Protein AF-A0A2E0VFM1-F1 (afdb_monomer_lite)

Radius of gyration: 23.19 Å; chains: 1; bounding box: 58×36×54 Å

Structure (mmCIF, N/CA/C/O backbone):
data_AF-A0A2E0V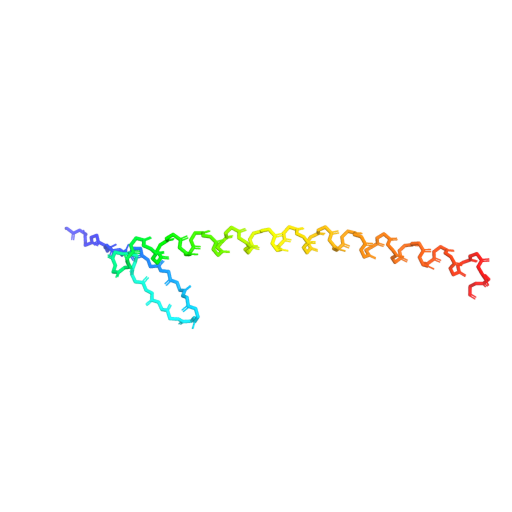FM1-F1
#
_entry.id   AF-A0A2E0VFM1-F1
#
loop_
_atom_site.group_PDB
_atom_site.id
_atom_site.type_symbol
_atom_site.label_atom_id
_atom_site.label_alt_id
_atom_site.label_comp_id
_atom_site.label_asym_id
_atom_site.label_entity_id
_atom_site.label_seq_id
_atom_site.pdbx_PDB_ins_code
_atom_site.Cartn_x
_atom_site.Cartn_y
_atom_site.Cartn_z
_atom_site.occupancy
_atom_site.B_iso_or_equiv
_atom_site.auth_seq_id
_atom_site.auth_comp_id
_atom_site.auth_asym_id
_atom_site.auth_atom_id
_atom_site.pdbx_PDB_model_num
ATOM 1 N N . MET A 1 1 ? -39.189 26.435 11.349 1.00 38.59 1 MET A N 1
ATOM 2 C CA . MET A 1 1 ? -38.206 25.633 12.105 1.00 38.59 1 MET A CA 1
ATOM 3 C C . MET A 1 1 ? -37.776 24.505 11.189 1.00 38.59 1 MET A C 1
ATOM 5 O O . MET A 1 1 ? -38.579 23.620 10.930 1.00 38.59 1 MET A O 1
ATOM 9 N N . ALA A 1 2 ? -36.598 24.624 10.579 1.00 43.00 2 ALA A N 1
ATOM 10 C CA . ALA A 1 2 ? -36.023 23.552 9.776 1.00 43.00 2 ALA A CA 1
ATOM 11 C C . ALA A 1 2 ? -35.393 22.550 10.745 1.00 43.00 2 ALA A C 1
ATOM 13 O O . ALA A 1 2 ? -34.621 22.938 11.616 1.00 43.00 2 ALA A O 1
ATOM 14 N N . THR A 1 3 ? -35.792 21.291 10.646 1.00 44.88 3 THR A N 1
ATOM 15 C CA . THR A 1 3 ? -35.234 20.189 11.425 1.00 44.88 3 THR A CA 1
ATOM 16 C C . THR A 1 3 ? -33.774 19.990 11.021 1.00 44.88 3 THR A C 1
ATOM 18 O O . THR A 1 3 ? -33.503 19.536 9.909 1.00 44.88 3 THR A O 1
ATOM 21 N N . GLU A 1 4 ? -32.841 20.352 11.901 1.00 51.72 4 GLU A N 1
ATOM 22 C CA . GLU A 1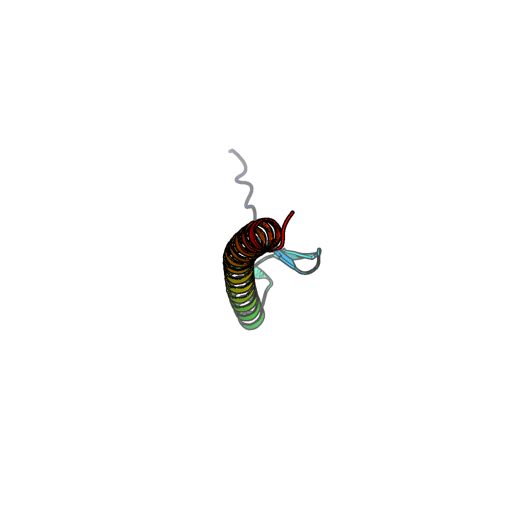 4 ? -31.433 19.970 11.798 1.00 51.72 4 GLU A CA 1
ATOM 23 C C . GLU A 1 4 ? -31.356 18.444 11.886 1.00 51.72 4 GLU A C 1
ATOM 25 O O . GLU A 1 4 ? -31.619 17.841 12.926 1.00 51.72 4 GLU A O 1
ATOM 30 N N . LYS A 1 5 ? -31.069 17.798 10.757 1.00 49.78 5 LYS A N 1
ATOM 31 C CA . LYS A 1 5 ? -30.803 16.366 10.700 1.00 49.78 5 LYS A CA 1
ATOM 32 C C . LYS A 1 5 ? -29.412 16.164 11.299 1.00 49.78 5 LYS A C 1
ATOM 34 O O . LYS A 1 5 ? -28.408 16.370 10.626 1.00 49.78 5 LYS A O 1
ATOM 39 N N . SER A 1 6 ? -29.360 15.840 12.584 1.00 59.19 6 SER A N 1
ATOM 40 C CA . SER A 1 6 ? -28.146 15.405 13.268 1.00 59.19 6 SER A CA 1
ATOM 41 C C . SER A 1 6 ? -27.700 14.070 12.666 1.00 59.19 6 SER A C 1
ATOM 43 O O . SER A 1 6 ? -28.127 13.009 13.119 1.00 59.19 6 SER A O 1
ATOM 45 N N . GLU A 1 7 ? -26.906 14.113 11.596 1.00 72.06 7 GLU A N 1
ATOM 46 C CA . GLU A 1 7 ? -26.184 12.937 11.112 1.00 72.06 7 GLU A CA 1
ATOM 47 C C . GLU A 1 7 ? -25.082 12.634 12.122 1.00 72.06 7 GLU A C 1
ATOM 49 O O . GLU A 1 7 ? -24.037 13.285 12.171 1.00 72.06 7 GLU A O 1
ATOM 54 N N . GLU A 1 8 ? -25.380 11.697 13.017 1.00 83.25 8 GLU A N 1
ATOM 55 C CA . GLU A 1 8 ? -24.412 11.215 13.984 1.00 83.25 8 GLU A CA 1
ATOM 56 C C . GLU A 1 8 ? -23.248 10.550 13.238 1.00 83.25 8 GLU A C 1
ATOM 58 O O . GLU A 1 8 ? -23.486 9.693 12.384 1.00 83.25 8 GLU A O 1
ATOM 63 N N . PRO A 1 9 ? -21.990 10.923 13.536 1.00 88.69 9 PRO A N 1
ATOM 64 C CA . PRO A 1 9 ? -20.836 10.361 12.853 1.00 88.69 9 PRO A CA 1
ATOM 65 C C . PRO A 1 9 ? -20.810 8.834 12.972 1.00 88.69 9 PRO A C 1
ATOM 67 O O . PRO A 1 9 ? -20.838 8.302 14.086 1.00 88.69 9 PRO A O 1
ATOM 70 N N . SER A 1 10 ? -20.705 8.141 11.840 1.00 91.06 10 SER A N 1
ATOM 71 C CA . SER A 1 10 ? -20.611 6.684 11.765 1.00 91.06 10 SER A CA 1
ATOM 72 C C . SER A 1 10 ? -19.344 6.228 11.035 1.00 91.06 10 SER A C 1
ATOM 74 O O . SER A 1 10 ? -18.665 6.996 10.346 1.00 91.06 10 SER A O 1
ATOM 76 N N . VAL A 1 11 ? -18.975 4.967 11.239 1.00 89.62 11 VAL A N 1
ATOM 77 C CA . VAL A 1 11 ? -17.885 4.291 10.539 1.00 89.62 11 VAL A CA 1
ATOM 78 C C . VAL A 1 11 ? -18.337 2.896 10.135 1.00 89.62 11 VAL A C 1
ATOM 80 O O . VAL A 1 11 ? -18.915 2.168 10.938 1.00 89.62 11 VAL A O 1
ATOM 83 N N . THR A 1 12 ? -18.060 2.511 8.892 1.00 90.44 12 THR A N 1
ATOM 84 C CA . THR A 1 12 ? -18.302 1.148 8.418 1.00 90.44 12 THR A CA 1
ATOM 85 C C . THR A 1 12 ? -17.060 0.294 8.644 1.00 90.44 12 THR A C 1
ATOM 87 O O . THR A 1 12 ? -15.975 0.651 8.184 1.00 90.44 12 THR A O 1
ATOM 90 N N . ILE A 1 13 ? -17.214 -0.829 9.344 1.00 85.88 13 ILE A N 1
ATOM 91 C CA . ILE A 1 13 ? -16.156 -1.812 9.610 1.00 85.88 13 ILE A CA 1
ATOM 92 C C . ILE A 1 13 ? -16.713 -3.179 9.217 1.00 85.88 13 ILE A C 1
ATOM 94 O O . ILE A 1 13 ? -17.800 -3.548 9.658 1.00 85.88 13 ILE A O 1
ATOM 98 N N . ASP A 1 14 ? -16.014 -3.899 8.340 1.00 84.31 14 ASP A N 1
ATOM 99 C CA . ASP A 1 14 ? -16.440 -5.206 7.810 1.00 84.31 14 ASP A CA 1
ATOM 100 C C . ASP A 1 14 ? -17.873 -5.220 7.241 1.00 84.31 14 ASP A C 1
ATOM 102 O O . ASP A 1 14 ? -18.614 -6.193 7.365 1.00 84.31 14 ASP A O 1
ATOM 106 N N . GLY A 1 15 ? -18.286 -4.108 6.623 1.00 87.69 15 GLY A N 1
ATOM 107 C CA . GLY A 1 15 ? -19.623 -3.946 6.041 1.00 87.69 15 GLY A CA 1
ATOM 108 C C . GLY A 1 15 ? -20.733 -3.602 7.040 1.00 87.69 15 GLY A C 1
ATOM 109 O O . GLY A 1 15 ? -21.862 -3.376 6.615 1.00 87.69 15 GLY A O 1
ATOM 110 N N . ASN A 1 16 ? -20.426 -3.502 8.335 1.00 89.88 16 ASN A N 1
ATOM 111 C CA . ASN A 1 16 ? -21.370 -3.076 9.366 1.00 89.88 16 ASN A CA 1
ATOM 112 C C . ASN A 1 16 ? -21.143 -1.608 9.729 1.00 89.88 16 ASN A C 1
ATOM 114 O O . ASN A 1 16 ? -20.005 -1.177 9.908 1.00 89.88 16 ASN A O 1
ATOM 118 N N . GLU A 1 17 ? -22.220 -0.838 9.848 1.00 92.44 17 GLU A N 1
ATOM 119 C CA . GLU A 1 17 ? -22.168 0.564 10.261 1.00 92.44 17 GLU A CA 1
ATOM 120 C C . GLU A 1 17 ? -22.213 0.688 11.789 1.00 92.44 17 GLU A C 1
ATOM 122 O O . GLU A 1 17 ? -23.084 0.121 12.448 1.00 92.44 17 GLU A O 1
ATOM 127 N N . TYR A 1 18 ? -21.275 1.450 12.348 1.00 90.56 18 TYR A N 1
ATOM 128 C CA . TYR A 1 18 ? -21.170 1.723 13.778 1.00 90.56 18 TYR A CA 1
ATOM 129 C C . TYR A 1 18 ? -21.198 3.225 14.027 1.00 90.56 18 TYR A C 1
ATOM 131 O O . TYR A 1 18 ? -20.429 3.973 13.423 1.00 90.56 18 TYR A O 1
ATOM 139 N N . LEU A 1 19 ? -22.029 3.678 14.963 1.00 93.31 19 LEU A N 1
ATOM 140 C CA . LEU A 1 19 ? -21.999 5.065 15.419 1.00 93.31 19 LEU A CA 1
ATOM 141 C C . LEU A 1 19 ? -20.741 5.296 16.259 1.00 93.31 19 LEU A C 1
ATOM 143 O O . LEU A 1 19 ? -20.452 4.552 17.195 1.00 93.31 19 LEU A O 1
ATOM 147 N N . ILE A 1 20 ? -19.995 6.360 15.965 1.00 88.75 20 ILE A N 1
ATOM 148 C CA . ILE A 1 20 ? -18.717 6.653 16.631 1.00 88.75 20 ILE A CA 1
ATOM 149 C C . ILE A 1 20 ? -18.908 6.866 18.139 1.00 88.75 20 ILE A C 1
ATOM 151 O O . ILE A 1 20 ? -18.033 6.506 18.929 1.00 88.75 20 ILE A O 1
ATOM 155 N N . LYS A 1 21 ? -20.049 7.425 18.554 1.00 91.06 21 LYS A N 1
ATOM 156 C CA . LYS A 1 21 ? -20.385 7.633 19.972 1.00 91.06 21 LYS A CA 1
ATOM 157 C C . LYS A 1 21 ? -20.551 6.324 20.758 1.00 91.06 21 LYS A C 1
ATOM 159 O O . LYS A 1 21 ? -20.286 6.327 21.956 1.00 91.06 21 LYS A O 1
ATOM 164 N N . ASP A 1 22 ? -20.918 5.233 20.086 1.00 93.06 22 ASP A N 1
ATOM 165 C CA . ASP A 1 22 ? -21.184 3.930 20.710 1.00 93.06 22 ASP A CA 1
ATOM 166 C C . ASP A 1 22 ? -19.910 3.072 20.816 1.00 93.06 22 ASP A C 1
ATOM 168 O O . ASP A 1 22 ? -19.895 2.025 21.465 1.00 93.06 22 ASP A O 1
ATOM 172 N N . LEU A 1 23 ? -18.811 3.518 20.198 1.00 92.12 23 LEU A N 1
ATOM 173 C CA . LEU A 1 23 ? -17.523 2.837 20.241 1.00 92.12 23 LEU A CA 1
ATOM 174 C C . LEU A 1 23 ? -16.732 3.202 21.501 1.00 92.12 23 LEU A C 1
ATOM 176 O O . LEU A 1 23 ? -16.619 4.373 21.876 1.00 92.12 23 LEU A O 1
ATOM 180 N N . SER A 1 24 ? -16.088 2.194 22.096 1.00 95.88 24 SER A N 1
ATOM 181 C CA . SER A 1 24 ? -15.111 2.404 23.168 1.00 95.88 24 SER A CA 1
ATOM 182 C C . SER A 1 24 ? -13.881 3.166 22.664 1.00 95.88 24 SER A C 1
ATOM 184 O O . SER A 1 24 ? -13.542 3.121 21.478 1.00 95.88 24 SER A O 1
ATOM 186 N N . ASP A 1 25 ? -13.160 3.828 23.568 1.00 95.25 25 ASP A N 1
ATOM 187 C CA . ASP A 1 25 ? -11.933 4.553 23.207 1.00 95.25 25 ASP A CA 1
ATOM 188 C C . ASP A 1 25 ? -10.859 3.620 22.634 1.00 95.25 25 ASP A C 1
ATOM 190 O O . ASP A 1 25 ? -10.183 3.964 21.665 1.00 95.25 25 ASP A O 1
ATOM 194 N N . ASN A 1 26 ? -10.777 2.389 23.150 1.00 95.75 26 ASN A N 1
ATOM 195 C CA . ASN A 1 26 ? -9.910 1.356 22.589 1.00 95.75 26 ASN A CA 1
ATOM 196 C C . ASN A 1 26 ? -10.306 1.000 21.150 1.00 95.75 26 ASN A C 1
ATOM 198 O O . ASN A 1 26 ? -9.431 0.890 20.296 1.00 95.75 26 ASN A O 1
ATOM 202 N N . ALA A 1 27 ? -11.603 0.851 20.854 1.00 93.06 27 ALA A N 1
ATOM 203 C CA . ALA A 1 27 ? -12.061 0.571 19.493 1.00 93.06 27 ALA A CA 1
ATOM 204 C C . ALA A 1 27 ? -11.707 1.720 18.535 1.00 93.06 27 ALA A C 1
ATOM 206 O O . ALA A 1 27 ? -11.170 1.479 17.454 1.00 93.06 27 ALA A O 1
ATOM 207 N N . LYS A 1 28 ? -11.914 2.975 18.955 1.00 92.56 28 LYS A N 1
ATOM 208 C CA . LYS A 1 28 ? -11.520 4.163 18.176 1.00 92.56 28 LYS A CA 1
ATOM 209 C C . LYS A 1 28 ? -10.015 4.195 17.897 1.00 92.56 28 LYS A C 1
ATOM 211 O O . LYS A 1 28 ? -9.617 4.478 16.768 1.00 92.56 28 LYS A O 1
ATOM 216 N N . ALA A 1 29 ? -9.187 3.863 18.889 1.00 95.50 29 ALA A N 1
ATOM 217 C CA . ALA A 1 29 ? -7.737 3.788 18.721 1.00 95.50 29 ALA A CA 1
ATOM 218 C C . ALA A 1 29 ? -7.326 2.709 17.705 1.00 95.50 29 ALA A C 1
ATOM 220 O O . ALA A 1 29 ? -6.484 2.966 16.847 1.00 95.50 29 ALA A O 1
ATOM 221 N N . GLN A 1 30 ? -7.956 1.529 17.740 1.00 94.06 30 GLN A N 1
ATOM 222 C CA . GLN A 1 30 ? -7.672 0.477 16.758 1.00 94.06 30 GLN A CA 1
ATOM 223 C C . GLN A 1 30 ? -8.091 0.875 15.339 1.00 94.06 30 GLN A C 1
ATOM 225 O O . GLN A 1 30 ? -7.346 0.624 14.396 1.00 94.06 30 GLN A O 1
ATOM 230 N N . ILE A 1 31 ? -9.224 1.565 15.174 1.00 91.94 31 ILE A N 1
ATOM 231 C CA . ILE A 1 31 ? -9.651 2.095 13.867 1.00 91.94 31 ILE A CA 1
ATOM 232 C C . ILE A 1 31 ? -8.633 3.104 13.329 1.00 91.94 31 ILE A C 1
ATOM 234 O O . ILE A 1 31 ? -8.302 3.071 12.145 1.00 91.94 31 ILE A O 1
ATOM 238 N N . ALA A 1 32 ? -8.121 3.994 14.181 1.00 92.62 32 ALA A N 1
ATOM 239 C CA . ALA A 1 32 ? -7.090 4.947 13.784 1.00 92.62 32 ALA A CA 1
ATOM 240 C C . ALA A 1 32 ? -5.801 4.236 13.337 1.00 92.62 32 ALA A C 1
ATOM 242 O O . ALA A 1 32 ? -5.260 4.567 12.282 1.00 92.62 32 ALA A O 1
ATOM 243 N N . ASN A 1 33 ? -5.358 3.221 14.085 1.00 95.50 33 ASN A N 1
ATOM 244 C CA . ASN A 1 33 ? -4.198 2.405 13.719 1.00 95.50 33 ASN A CA 1
ATOM 245 C C . ASN A 1 33 ? -4.407 1.675 12.386 1.00 95.50 33 ASN A C 1
ATOM 247 O O . ASN A 1 33 ? -3.512 1.674 11.546 1.00 95.50 33 ASN A O 1
ATOM 251 N N . MET A 1 34 ? -5.588 1.091 12.168 1.00 94.31 34 MET A N 1
ATOM 252 C CA . MET A 1 34 ? -5.919 0.401 10.919 1.00 94.31 34 MET A CA 1
ATOM 253 C C . MET A 1 34 ? -5.859 1.361 9.728 1.00 94.31 34 MET A C 1
ATOM 255 O O . MET A 1 34 ? -5.145 1.094 8.770 1.00 94.31 34 MET A O 1
ATOM 259 N N . ARG A 1 35 ? -6.492 2.537 9.837 1.00 93.06 35 ARG A N 1
ATOM 260 C CA . ARG A 1 35 ? -6.444 3.575 8.791 1.00 93.06 35 ARG A CA 1
ATOM 261 C C . ARG A 1 35 ? -5.024 4.034 8.476 1.00 93.06 35 ARG A C 1
ATOM 263 O O . ARG A 1 35 ? -4.714 4.310 7.321 1.00 93.06 35 ARG A O 1
ATOM 270 N N . PHE A 1 36 ? -4.175 4.138 9.498 1.00 96.56 36 PHE A N 1
ATOM 271 C CA . PHE A 1 36 ? -2.767 4.467 9.312 1.00 96.56 36 PHE A CA 1
ATOM 272 C C . PHE A 1 36 ? -2.048 3.379 8.502 1.00 96.56 36 PHE A C 1
ATOM 274 O O . PHE A 1 36 ? -1.413 3.683 7.497 1.00 96.56 36 PHE A O 1
ATOM 281 N N . VAL A 1 37 ? -2.205 2.109 8.884 1.00 97.75 37 VAL A N 1
ATOM 282 C CA . VAL A 1 37 ? -1.585 0.983 8.169 1.00 97.75 37 VAL A CA 1
ATOM 283 C C . VAL A 1 37 ? -2.121 0.859 6.739 1.00 97.75 37 VAL A C 1
ATOM 285 O O . VAL A 1 37 ? -1.339 0.628 5.820 1.00 97.75 37 VAL A O 1
ATOM 288 N N . ASP A 1 38 ? -3.417 1.078 6.518 1.00 96.25 38 ASP A N 1
ATOM 289 C CA . ASP A 1 38 ? -4.016 1.065 5.179 1.00 96.25 38 ASP A CA 1
ATOM 290 C C . ASP A 1 38 ? -3.412 2.150 4.277 1.00 96.25 38 ASP A C 1
ATOM 292 O O . ASP A 1 38 ? -3.128 1.907 3.101 1.00 96.25 38 ASP A O 1
ATOM 296 N N . ALA A 1 39 ? -3.171 3.348 4.818 1.00 97.69 39 ALA A N 1
ATOM 297 C CA . ALA A 1 39 ? -2.510 4.425 4.086 1.00 97.69 39 ALA A CA 1
ATOM 298 C C . ALA A 1 39 ? -1.071 4.047 3.693 1.00 97.69 39 ALA A C 1
ATOM 300 O O . ALA A 1 39 ? -0.684 4.239 2.539 1.00 97.69 39 ALA A O 1
ATOM 301 N N . GLU A 1 40 ? -0.310 3.447 4.611 1.00 98.56 40 GLU A N 1
ATOM 302 C CA . GLU A 1 40 ? 1.047 2.956 4.340 1.00 98.56 40 GLU A CA 1
ATOM 303 C C . GLU A 1 40 ? 1.057 1.837 3.284 1.00 98.56 40 GLU A C 1
ATOM 305 O O . GLU A 1 40 ? 1.886 1.842 2.373 1.00 98.56 40 GLU A O 1
ATOM 310 N N . ILE A 1 41 ? 0.102 0.900 3.343 1.00 98.44 41 ILE A N 1
ATOM 311 C CA . ILE A 1 41 ? -0.060 -0.148 2.323 1.00 98.44 41 ILE A CA 1
ATOM 312 C C . ILE A 1 41 ? -0.307 0.481 0.950 1.00 98.44 41 ILE A C 1
ATOM 314 O O . ILE A 1 41 ? 0.325 0.077 -0.030 1.00 98.44 41 ILE A O 1
ATOM 318 N N . ASN A 1 42 ? -1.190 1.476 0.866 1.00 98.38 42 ASN A N 1
ATOM 319 C CA . ASN A 1 42 ? -1.472 2.168 -0.389 1.00 98.38 42 ASN A CA 1
ATOM 320 C C . ASN A 1 42 ? -0.231 2.898 -0.930 1.00 98.38 42 ASN A C 1
ATOM 322 O O . ASN A 1 42 ? 0.052 2.818 -2.128 1.00 98.38 42 ASN A O 1
ATOM 326 N N . ASP A 1 43 ? 0.560 3.553 -0.074 1.00 98.44 43 ASP A N 1
ATOM 327 C CA . ASP A 1 43 ? 1.812 4.191 -0.499 1.00 98.44 43 ASP A CA 1
ATOM 328 C C . ASP A 1 43 ? 2.825 3.165 -1.034 1.00 98.44 43 ASP A C 1
ATOM 330 O O . ASP A 1 43 ? 3.403 3.340 -2.112 1.00 98.44 43 ASP A O 1
ATOM 334 N N . LEU A 1 44 ? 2.985 2.033 -0.345 1.00 98.75 44 LEU A N 1
ATOM 335 C CA . LEU A 1 44 ? 3.839 0.938 -0.807 1.00 98.75 44 LEU A CA 1
ATOM 336 C C . LEU A 1 44 ? 3.379 0.377 -2.157 1.00 98.75 44 LEU A C 1
ATOM 338 O O . LEU A 1 44 ? 4.216 0.107 -3.023 1.00 98.75 44 LEU A O 1
ATOM 342 N N . GLN A 1 45 ? 2.070 0.228 -2.373 1.00 98.62 45 GLN A N 1
ATOM 343 C CA . GLN A 1 45 ? 1.517 -0.206 -3.657 1.00 98.62 45 GLN A CA 1
ATOM 344 C C . GLN A 1 45 ? 1.814 0.798 -4.778 1.00 98.62 45 GLN A C 1
ATOM 346 O O . GLN A 1 45 ? 2.212 0.385 -5.872 1.00 98.62 45 GLN A O 1
ATOM 351 N N . ASN A 1 46 ? 1.707 2.100 -4.502 1.00 98.56 46 ASN A N 1
ATOM 352 C CA . ASN A 1 46 ? 2.054 3.152 -5.458 1.00 98.56 46 ASN A CA 1
ATOM 353 C C . ASN A 1 46 ? 3.536 3.089 -5.843 1.00 98.56 46 ASN A C 1
ATOM 355 O O . ASN A 1 46 ? 3.876 3.062 -7.028 1.00 98.56 46 ASN A O 1
ATOM 359 N N . ARG A 1 47 ? 4.434 2.976 -4.856 1.00 98.69 47 ARG A N 1
ATOM 360 C CA . ARG A 1 47 ? 5.876 2.803 -5.107 1.00 98.69 47 ARG A CA 1
ATOM 361 C C . ARG A 1 47 ? 6.149 1.536 -5.911 1.00 98.69 47 ARG A C 1
ATOM 363 O O . ARG A 1 47 ? 6.915 1.559 -6.874 1.00 98.69 47 ARG A O 1
ATOM 370 N N . LEU A 1 48 ? 5.493 0.431 -5.561 1.00 98.62 48 LEU A N 1
ATOM 371 C CA . LEU A 1 48 ? 5.621 -0.832 -6.279 1.00 98.62 48 LEU A CA 1
ATOM 372 C C . LEU A 1 48 ? 5.189 -0.705 -7.746 1.00 98.62 48 LEU A C 1
ATOM 374 O O . LEU A 1 48 ? 5.831 -1.300 -8.612 1.00 98.62 48 LEU A O 1
ATOM 378 N N . ALA A 1 49 ? 4.148 0.075 -8.048 1.00 98.56 49 ALA A N 1
ATOM 379 C CA . ALA A 1 49 ? 3.729 0.341 -9.422 1.00 98.56 49 ALA A CA 1
ATOM 380 C C . ALA A 1 49 ? 4.831 1.051 -10.228 1.00 98.56 49 ALA A C 1
ATOM 382 O O . ALA A 1 49 ? 5.135 0.624 -11.343 1.00 98.56 49 ALA A O 1
ATOM 383 N N . VAL A 1 50 ? 5.504 2.049 -9.642 1.00 98.69 50 VAL A N 1
ATOM 384 C CA . VAL A 1 50 ? 6.654 2.725 -10.274 1.00 98.69 50 VAL A CA 1
ATOM 385 C C . VAL A 1 50 ? 7.772 1.726 -10.583 1.00 98.69 50 VAL A C 1
ATOM 387 O O . VAL A 1 50 ? 8.254 1.659 -11.717 1.00 98.69 50 VAL A O 1
ATOM 390 N N . TYR A 1 51 ? 8.148 0.892 -9.610 1.00 98.75 51 TYR A N 1
ATOM 391 C CA . TYR A 1 51 ? 9.195 -0.114 -9.806 1.00 98.75 51 TYR A CA 1
ATOM 392 C C . TYR A 1 51 ? 8.825 -1.165 -10.857 1.00 98.75 51 TYR A C 1
ATOM 394 O O . TYR A 1 51 ? 9.681 -1.587 -11.636 1.00 98.75 51 TYR A O 1
ATOM 402 N N . ARG A 1 52 ? 7.554 -1.57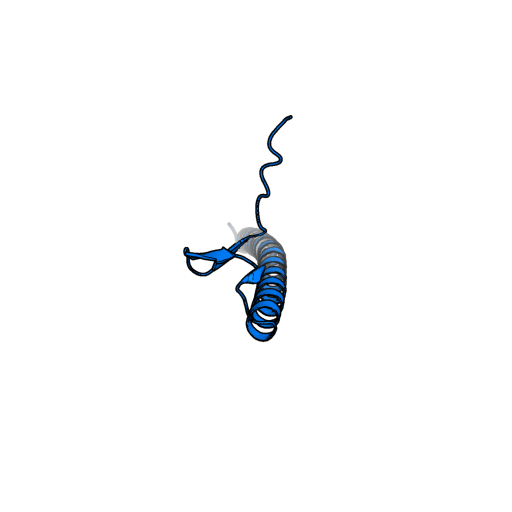8 -10.922 1.00 98.75 52 ARG A N 1
ATOM 403 C CA . ARG A 1 52 ? 7.061 -2.502 -11.956 1.00 98.75 52 ARG A CA 1
ATOM 404 C C . ARG A 1 52 ? 7.210 -1.906 -13.353 1.00 98.75 52 ARG A C 1
ATOM 406 O O . ARG A 1 52 ? 7.690 -2.608 -14.241 1.00 98.75 52 ARG A O 1
ATOM 413 N N . THR A 1 53 ? 6.869 -0.631 -13.530 1.00 98.62 53 THR A N 1
ATOM 414 C CA . THR A 1 53 ? 7.041 0.080 -14.80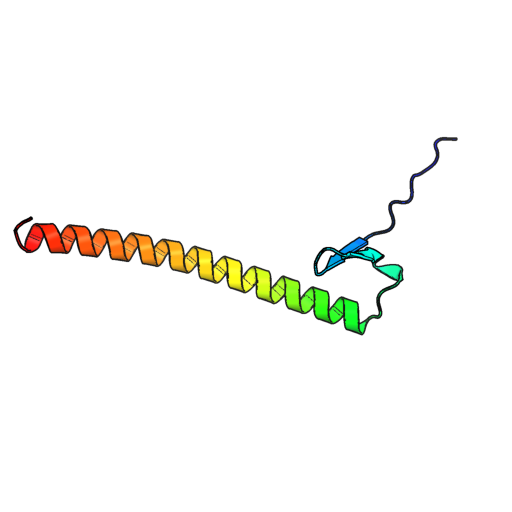4 1.00 98.62 53 THR A CA 1
ATOM 415 C C . THR A 1 53 ? 8.512 0.171 -15.200 1.00 98.62 53 THR A C 1
ATOM 417 O O . THR A 1 53 ? 8.862 -0.189 -16.322 1.00 98.62 53 THR A O 1
ATOM 420 N N . ALA A 1 54 ? 9.392 0.565 -14.274 1.00 98.56 54 ALA A N 1
ATOM 421 C CA . ALA A 1 54 ? 10.830 0.625 -14.537 1.00 98.56 54 ALA A CA 1
ATOM 422 C C . ALA A 1 54 ? 11.390 -0.748 -14.950 1.00 98.56 54 ALA A C 1
ATOM 424 O O . ALA A 1 54 ? 12.073 -0.866 -15.967 1.00 98.56 54 ALA A O 1
ATOM 425 N N . ARG A 1 55 ? 11.030 -1.812 -14.217 1.00 98.69 55 ARG A N 1
ATOM 426 C CA . ARG A 1 55 ? 11.430 -3.189 -14.542 1.00 98.69 55 ARG A CA 1
ATOM 427 C C . ARG A 1 55 ? 10.952 -3.613 -15.930 1.00 98.69 55 ARG A C 1
ATOM 429 O O . ARG A 1 55 ? 11.714 -4.241 -16.657 1.00 98.69 55 ARG A O 1
ATOM 436 N N . ALA A 1 56 ? 9.706 -3.300 -16.289 1.00 98.50 56 ALA A N 1
ATOM 437 C CA . ALA A 1 56 ? 9.163 -3.606 -17.611 1.00 98.50 56 ALA A CA 1
ATOM 438 C C . ALA A 1 56 ? 9.939 -2.878 -18.721 1.00 98.50 56 ALA A C 1
ATOM 440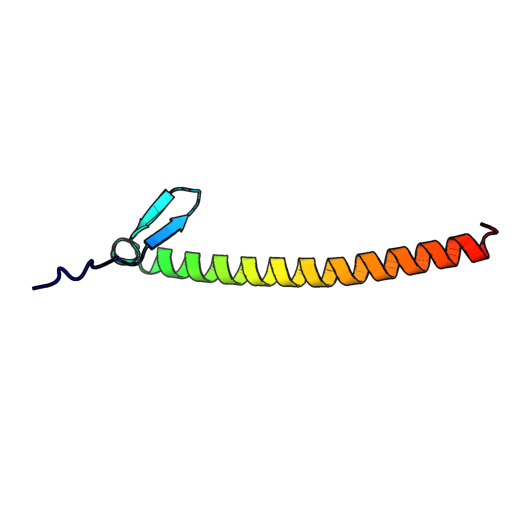 O O . ALA A 1 56 ? 10.291 -3.499 -19.720 1.00 98.50 56 ALA A O 1
ATOM 441 N N . GLY A 1 57 ? 10.285 -1.604 -18.508 1.00 98.44 57 GLY A N 1
ATOM 442 C CA . GLY A 1 57 ? 11.137 -0.844 -19.424 1.00 98.44 57 GLY A CA 1
ATOM 443 C C . GLY A 1 57 ? 12.519 -1.477 -19.609 1.00 98.44 57 GLY A C 1
ATOM 444 O O . GLY A 1 57 ? 12.965 -1.656 -20.739 1.00 98.44 57 GLY A O 1
ATOM 445 N N . TYR A 1 58 ? 13.176 -1.888 -18.521 1.00 98.50 58 TYR A N 1
ATOM 446 C CA . TYR A 1 58 ? 14.471 -2.574 -18.603 1.00 98.50 58 TYR A CA 1
ATOM 447 C C . TYR A 1 58 ? 14.382 -3.931 -19.303 1.00 98.50 58 TYR A C 1
ATOM 449 O O . TYR A 1 58 ? 15.272 -4.269 -20.078 1.00 98.50 58 TYR A O 1
ATOM 457 N N . ALA A 1 59 ? 13.312 -4.694 -19.073 1.00 98.25 59 ALA A N 1
ATOM 458 C CA . ALA A 1 59 ? 13.091 -5.962 -19.761 1.00 98.25 59 ALA A CA 1
ATOM 459 C C . ALA A 1 59 ? 12.917 -5.767 -21.278 1.00 98.25 59 ALA A C 1
ATOM 461 O O . ALA A 1 59 ? 13.473 -6.534 -22.060 1.00 98.25 59 ALA A O 1
ATOM 462 N N . GLU A 1 60 ? 12.199 -4.722 -21.693 1.00 98.12 60 GLU A N 1
ATOM 463 C CA . GLU A 1 60 ? 12.021 -4.382 -23.108 1.00 98.12 60 GLU A CA 1
ATOM 464 C C . GLU A 1 60 ? 13.336 -3.944 -23.767 1.00 98.12 60 GLU A C 1
ATOM 466 O O . GLU A 1 60 ? 13.645 -4.370 -24.878 1.00 98.12 60 GLU A O 1
ATOM 471 N N . LEU A 1 61 ? 14.145 -3.130 -23.079 1.00 98.31 61 LEU A N 1
ATOM 472 C CA . LEU A 1 61 ? 15.480 -2.763 -23.562 1.00 98.31 61 LEU A CA 1
ATOM 473 C C . LEU A 1 61 ? 16.372 -3.997 -23.703 1.00 98.31 61 LEU A C 1
ATOM 475 O O . LEU A 1 61 ? 16.960 -4.206 -24.758 1.00 98.31 61 LEU A O 1
ATOM 479 N N . LEU A 1 62 ? 16.406 -4.854 -22.681 1.00 98.06 62 LEU A N 1
ATOM 480 C CA . LEU A 1 62 ? 17.172 -6.095 -22.724 1.00 98.06 62 LEU A CA 1
ATOM 481 C C . LEU A 1 62 ? 16.745 -6.989 -23.895 1.00 98.06 62 LEU A C 1
ATOM 483 O O . LEU A 1 62 ? 17.600 -7.543 -24.578 1.00 98.06 62 LEU A O 1
ATOM 487 N N . LYS A 1 63 ? 15.440 -7.111 -24.166 1.00 97.44 63 LYS A N 1
ATOM 488 C CA . LYS A 1 63 ? 14.938 -7.889 -25.305 1.00 97.44 63 LYS A CA 1
ATOM 489 C C . LYS A 1 63 ? 15.499 -7.380 -26.638 1.00 97.44 63 LYS A C 1
ATOM 491 O O . LYS A 1 63 ? 15.887 -8.191 -27.475 1.00 97.44 63 LYS A O 1
ATOM 496 N N . LYS A 1 64 ? 15.577 -6.059 -26.821 1.00 97.19 64 LYS A N 1
ATOM 497 C CA . LYS A 1 64 ? 16.155 -5.442 -28.027 1.00 97.19 64 LYS A CA 1
ATOM 498 C C . LYS A 1 64 ? 17.644 -5.752 -28.170 1.00 97.19 64 LYS A C 1
ATOM 500 O O . LYS A 1 64 ? 18.075 -6.099 -29.264 1.00 97.19 64 LYS A O 1
ATOM 505 N N . GLU A 1 65 ? 18.402 -5.699 -27.074 1.00 97.12 65 GLU A N 1
ATOM 506 C CA . GLU A 1 65 ? 19.833 -6.047 -27.072 1.00 97.12 65 GLU A CA 1
ATOM 507 C C . GLU A 1 65 ? 20.082 -7.528 -27.390 1.00 97.12 65 GLU A C 1
ATOM 509 O O . GLU A 1 65 ? 21.059 -7.875 -28.049 1.00 97.12 65 GLU A O 1
ATOM 514 N N . LEU A 1 66 ? 19.182 -8.416 -26.959 1.00 97.00 66 LEU A N 1
ATOM 515 C CA . LEU A 1 66 ? 19.271 -9.857 -27.217 1.00 97.00 66 LEU A CA 1
ATOM 516 C C . LEU A 1 66 ? 18.792 -10.269 -28.618 1.00 97.00 66 LEU A C 1
ATOM 518 O O . LEU A 1 66 ? 18.730 -11.462 -28.913 1.00 97.00 66 LEU A O 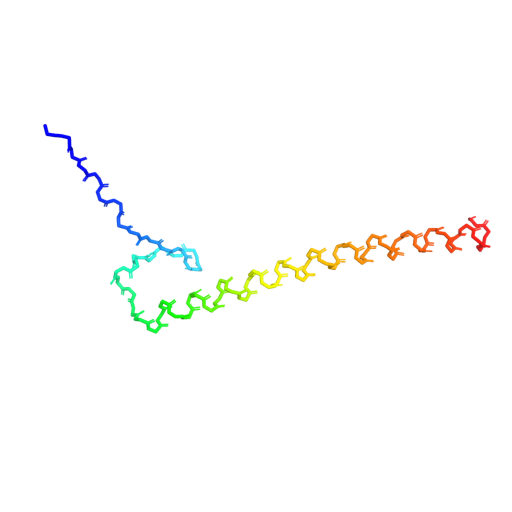1
ATOM 522 N N . GLY A 1 67 ? 18.489 -9.304 -29.487 1.00 85.31 67 GLY A N 1
ATOM 523 C CA . GLY A 1 67 ? 18.171 -9.551 -30.889 1.00 85.31 67 GLY A CA 1
ATOM 524 C C . GLY A 1 67 ? 16.691 -9.483 -31.258 1.00 85.31 67 GLY A C 1
ATOM 525 O O . GLY A 1 67 ? 16.408 -9.672 -32.435 1.00 85.31 67 GLY A O 1
ATOM 526 N N . GLY A 1 68 ? 15.792 -9.148 -30.319 1.00 57.75 68 GLY A N 1
ATOM 527 C CA . GLY A 1 68 ? 14.374 -8.864 -30.596 1.00 57.75 68 GLY A CA 1
ATOM 528 C C . GLY A 1 68 ? 13.518 -10.067 -30.973 1.00 57.75 68 GLY A C 1
ATOM 529 O O . GLY A 1 68 ? 13.697 -10.606 -32.081 1.00 57.75 68 GLY A O 1
#

Secondary structure (DSSP, 8-state):
---------EEEETTEEEEGGGS-HHHHHHHHHHHHHHHHHHHHHHHHHHHHHHHHHHHHHHHHHTT-

pLDDT: mean 89.81, std 14.72, range [38.59, 98.75]

Sequence (68 aa):
MATEKSEEPSVTIDGNEYLIKDLSDNAKAQIANMRFVDAEINDLQNRLAVYRTARAGYAELLKKELGG

Foldseek 3Di:
DDDDPPPQDWDADPNDIDRPVPDDPVRVVVVVVVVVVVVVVVVVVVVVVVVVVVVVVVVVVVVVVVPD